Protein AF-A0A2X3LQB6-F1 (afdb_monomer_lite)

InterPro domains:
  IPR000121 PEP-utilising enzyme, C-terminal [PF02896] (3-67)
  IPR015813 Pyruvate/Phosphoenolpyruvate kinase-like domain superfamily [SSF51621] (3-67)
  IPR040442 Pyruvate kinase-like domain superfamily [G3DSA:3.20.20.60] (2-70)
  IPR050499 Phosphoenolpyruvate-dependent sugar PTS enzyme [PTHR46244] (3-67)

Structure (mmCIF, N/CA/C/O backbone):
data_AF-A0A2X3LQB6-F1
#
_entry.id   AF-A0A2X3LQB6-F1
#
loop_
_atom_site.group_PDB
_atom_site.id
_atom_site.type_symbol
_atom_site.label_atom_id
_atom_site.label_alt_id
_atom_site.label_comp_id
_atom_site.label_asym_id
_atom_site.label_entity_id
_atom_site.label_seq_id
_atom_site.pdbx_PDB_ins_code
_atom_site.Cartn_x
_atom_site.Cartn_y
_atom_site.Cartn_z
_atom_site.occupancy
_atom_site.B_iso_or_equiv
_atom_site.auth_seq_id
_atom_site.auth_comp_id
_atom_site.auth_asym_id
_atom_site.auth_atom_id
_atom_site.pdbx_PDB_model_num
ATOM 1 N N . MET A 1 1 ? -3.941 1.506 27.424 1.00 78.62 1 MET A N 1
ATOM 2 C CA . MET A 1 1 ? -4.280 2.394 26.289 1.00 78.62 1 MET A CA 1
ATOM 3 C C . MET A 1 1 ? -3.993 1.672 24.988 1.00 78.62 1 MET A C 1
ATOM 5 O O . MET A 1 1 ? -2.928 1.074 24.874 1.00 78.62 1 MET A O 1
ATOM 9 N N . ILE A 1 2 ? -4.925 1.721 24.038 1.00 82.81 2 ILE A N 1
ATOM 10 C CA . ILE A 1 2 ? -4.701 1.241 22.670 1.00 82.81 2 ILE A CA 1
ATOM 11 C C . ILE A 1 2 ? -3.714 2.208 21.996 1.00 82.81 2 ILE A C 1
ATOM 13 O O . ILE A 1 2 ? -3.912 3.419 22.049 1.00 82.81 2 ILE A O 1
ATOM 17 N N . LYS A 1 3 ? -2.620 1.690 21.426 1.00 93.19 3 LYS A N 1
ATOM 18 C CA . LYS A 1 3 ? -1.594 2.500 20.746 1.00 93.19 3 LYS A CA 1
ATOM 19 C C . LYS A 1 3 ? -1.939 2.664 19.263 1.00 93.19 3 LYS A C 1
ATOM 21 O O . LYS A 1 3 ? -2.407 1.686 18.683 1.00 93.19 3 LYS A O 1
ATOM 26 N N . PRO A 1 4 ? -1.686 3.824 18.634 1.00 95.62 4 PRO A N 1
ATOM 27 C CA . PRO A 1 4 ? -1.852 3.978 17.192 1.00 95.62 4 PRO A CA 1
ATOM 28 C C . PRO A 1 4 ? -0.973 3.005 16.395 1.00 95.62 4 PRO A C 1
ATOM 30 O O . PRO A 1 4 ? 0.169 2.747 16.778 1.00 95.62 4 PRO A O 1
ATOM 33 N N . VAL A 1 5 ? -1.493 2.496 15.279 1.00 96.69 5 VAL A N 1
ATOM 34 C CA . VAL A 1 5 ? -0.779 1.629 14.333 1.00 96.69 5 VAL A CA 1
ATOM 35 C C . VAL A 1 5 ? -0.847 2.257 12.949 1.00 96.69 5 VAL A C 1
ATOM 37 O O . VAL A 1 5 ? -1.930 2.549 12.452 1.00 96.69 5 VAL A O 1
ATOM 40 N N . THR A 1 6 ? 0.301 2.435 12.302 1.00 97.25 6 THR A N 1
ATOM 41 C CA . THR A 1 6 ? 0.359 2.917 10.918 1.00 97.25 6 THR A CA 1
ATOM 42 C C . THR A 1 6 ? 0.598 1.743 9.984 1.00 97.25 6 THR A C 1
ATOM 44 O O . THR A 1 6 ? 1.671 1.141 10.007 1.00 97.25 6 THR A O 1
ATOM 47 N N . LEU A 1 7 ? -0.388 1.427 9.147 1.00 97.12 7 LEU A N 1
ATOM 48 C CA . LEU A 1 7 ? -0.240 0.445 8.081 1.00 97.12 7 LEU A CA 1
ATOM 49 C C . LEU A 1 7 ? 0.151 1.144 6.786 1.00 97.12 7 LEU A C 1
ATOM 51 O O . LEU A 1 7 ? -0.523 2.062 6.321 1.00 97.12 7 LEU A O 1
ATOM 55 N N . ARG A 1 8 ? 1.244 0.680 6.187 1.00 96.75 8 ARG A N 1
ATOM 56 C CA . ARG A 1 8 ? 1.661 1.109 4.857 1.00 96.75 8 ARG A CA 1
ATOM 57 C C . ARG A 1 8 ? 1.002 0.215 3.817 1.00 96.75 8 ARG A C 1
ATOM 59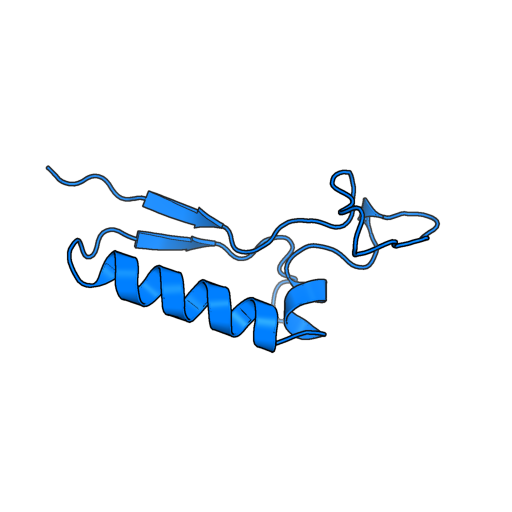 O O . ARG A 1 8 ? 1.011 -1.005 3.964 1.00 96.75 8 ARG A O 1
ATOM 66 N N . THR A 1 9 ? 0.431 0.830 2.790 1.00 95.69 9 THR A N 1
ATOM 67 C CA . THR A 1 9 ? -0.052 0.101 1.609 1.00 95.69 9 THR A CA 1
ATOM 68 C C . THR A 1 9 ? 1.118 -0.541 0.855 1.00 95.69 9 THR A C 1
ATOM 70 O O . THR A 1 9 ? 2.282 -0.298 1.185 1.00 95.69 9 THR A O 1
ATOM 73 N N . LEU A 1 10 ? 0.814 -1.418 -0.103 1.00 94.62 10 LEU A N 1
ATOM 74 C CA . LEU A 1 10 ? 1.791 -2.221 -0.835 1.00 94.62 10 LEU A CA 1
ATOM 75 C C . LEU A 1 10 ? 2.976 -1.374 -1.326 1.00 94.62 10 LEU A C 1
ATOM 77 O O . LEU A 1 10 ? 2.816 -0.427 -2.089 1.00 94.62 10 LEU A O 1
ATOM 81 N N . ASP A 1 11 ? 4.168 -1.758 -0.873 1.00 93.25 11 ASP A N 1
ATOM 82 C CA . ASP A 1 11 ? 5.448 -1.133 -1.203 1.00 93.25 11 ASP A CA 1
ATOM 83 C C . ASP A 1 11 ? 6.404 -2.210 -1.725 1.00 93.25 11 ASP A C 1
ATOM 85 O O . ASP A 1 11 ? 7.183 -2.801 -0.969 1.00 93.25 11 ASP A O 1
ATOM 89 N N . VAL A 1 12 ? 6.262 -2.514 -3.013 1.00 92.50 12 VAL A N 1
ATOM 90 C CA . VAL A 1 12 ? 7.059 -3.497 -3.762 1.00 92.50 12 VAL A CA 1
ATOM 91 C C . VAL A 1 12 ? 7.526 -2.884 -5.080 1.00 92.50 12 VAL A C 1
ATOM 93 O O . VAL A 1 12 ? 7.062 -1.807 -5.450 1.00 92.50 12 VAL A O 1
ATOM 96 N N . GLY A 1 13 ? 8.446 -3.556 -5.774 1.00 88.50 13 GLY A N 1
ATOM 97 C CA . GLY A 1 13 ? 8.864 -3.186 -7.131 1.00 88.50 13 GLY A CA 1
ATOM 98 C C . GLY A 1 13 ? 10.304 -2.687 -7.273 1.00 88.50 13 GLY A C 1
ATOM 99 O O . GLY A 1 13 ? 10.874 -2.905 -8.330 1.00 88.50 13 GLY A O 1
ATOM 100 N N . ALA A 1 14 ? 10.939 -2.112 -6.234 1.00 86.31 14 ALA A N 1
ATOM 101 C CA . ALA A 1 14 ? 12.378 -1.785 -6.316 1.00 86.31 14 ALA A CA 1
ATOM 102 C C . ALA A 1 14 ? 13.266 -2.993 -5.987 1.00 86.31 14 ALA A C 1
ATOM 104 O O . ALA A 1 14 ? 13.651 -3.761 -6.857 1.00 86.31 14 ALA A O 1
ATOM 105 N N . ASP A 1 15 ? 13.573 -3.169 -4.707 1.00 83.56 15 ASP A N 1
ATOM 106 C CA . ASP A 1 15 ? 14.380 -4.254 -4.149 1.00 83.56 15 ASP A CA 1
ATOM 107 C C . ASP A 1 15 ? 13.540 -5.499 -3.819 1.00 83.56 15 ASP A C 1
ATOM 109 O O . ASP A 1 15 ? 14.064 -6.597 -3.649 1.00 83.56 15 ASP A O 1
ATOM 113 N N . LYS A 1 16 ? 12.216 -5.332 -3.736 1.00 81.06 16 LYS A N 1
ATOM 114 C CA . LYS A 1 16 ? 11.251 -6.367 -3.345 1.00 81.06 16 LYS A CA 1
ATOM 115 C C . LYS A 1 16 ? 10.445 -6.819 -4.550 1.00 81.06 16 LYS A C 1
ATOM 117 O O . LYS A 1 16 ? 9.322 -6.355 -4.755 1.00 81.06 16 LYS A O 1
ATOM 122 N N . GLN A 1 17 ? 11.029 -7.698 -5.353 1.00 80.25 17 GLN A N 1
ATOM 123 C CA . GLN A 1 17 ? 10.322 -8.315 -6.470 1.00 80.25 17 GLN A CA 1
ATOM 124 C C . GLN A 1 17 ? 9.505 -9.520 -6.006 1.00 80.25 17 GLN A C 1
ATOM 126 O O . GLN A 1 17 ? 9.944 -10.316 -5.176 1.00 80.25 17 GLN A O 1
ATOM 131 N N . LEU A 1 18 ? 8.295 -9.642 -6.545 1.00 86.12 18 LEU A N 1
ATOM 132 C CA . LEU A 1 18 ? 7.397 -10.756 -6.268 1.00 86.12 18 LEU A CA 1
ATOM 133 C C . LEU A 1 18 ? 7.521 -11.775 -7.409 1.00 86.12 18 LEU A C 1
ATOM 135 O O . LEU A 1 18 ? 7.455 -11.368 -8.567 1.00 86.12 18 LEU A O 1
ATOM 139 N N . PRO A 1 19 ? 7.637 -13.089 -7.136 1.00 87.31 19 PRO A N 1
ATOM 140 C CA . PRO A 1 19 ? 7.806 -14.099 -8.189 1.00 87.31 19 PRO A CA 1
ATOM 141 C C . PRO A 1 19 ? 6.698 -14.103 -9.254 1.00 87.31 19 PRO A C 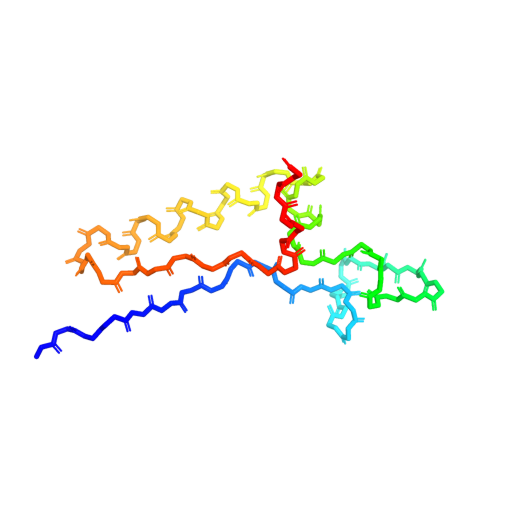1
ATOM 143 O O . PRO A 1 19 ? 6.937 -14.461 -10.401 1.00 87.31 19 PRO A O 1
ATOM 146 N N . TYR A 1 20 ? 5.484 -13.696 -8.875 1.00 86.00 20 TYR A N 1
ATOM 147 C CA . TYR A 1 20 ? 4.315 -13.606 -9.755 1.00 86.00 20 TYR A CA 1
ATOM 148 C C . TYR A 1 20 ? 4.155 -12.238 -10.437 1.00 86.00 20 TYR A C 1
ATOM 150 O O . TYR A 1 20 ? 3.211 -12.041 -11.196 1.00 86.00 20 TYR A O 1
ATOM 158 N N . MET A 1 21 ? 5.052 -11.290 -10.162 1.00 83.19 21 MET A N 1
ATOM 159 C CA . MET A 1 21 ? 5.075 -9.961 -10.768 1.00 83.19 21 MET A CA 1
ATOM 160 C C . MET A 1 21 ? 6.493 -9.668 -11.278 1.00 83.19 21 MET A C 1
ATOM 162 O O . MET A 1 21 ? 7.202 -8.843 -10.695 1.00 83.19 21 MET A O 1
ATOM 166 N N . PRO A 1 22 ? 6.953 -10.382 -12.323 1.00 79.62 22 PRO A N 1
ATOM 167 C CA . PRO A 1 22 ? 8.267 -10.140 -12.897 1.00 79.62 22 PRO A CA 1
ATOM 1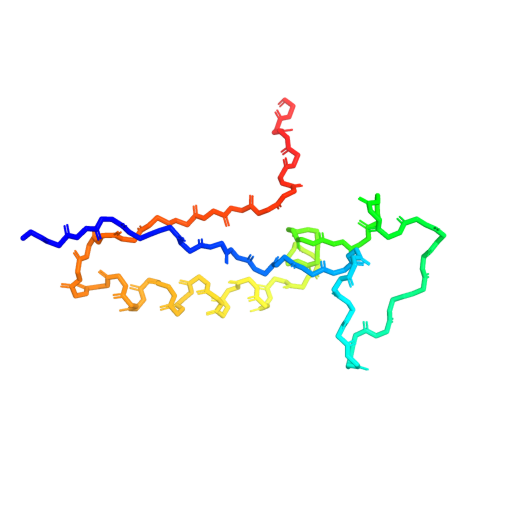68 C C . PRO A 1 22 ? 8.279 -8.763 -13.569 1.00 79.62 22 PRO A C 1
ATOM 170 O O . PRO A 1 22 ? 7.590 -8.535 -14.561 1.00 79.62 22 PRO A O 1
ATOM 173 N N . ILE A 1 23 ? 9.066 -7.844 -13.013 1.00 81.56 23 ILE A N 1
ATOM 174 C CA . ILE A 1 23 ? 9.280 -6.500 -13.553 1.00 81.56 23 ILE A CA 1
ATOM 175 C C . ILE A 1 23 ? 10.740 -6.422 -13.992 1.00 81.56 23 ILE A C 1
ATOM 177 O O . ILE A 1 23 ? 11.646 -6.678 -13.199 1.00 81.56 23 ILE A O 1
ATOM 181 N N . SER A 1 24 ? 10.974 -6.091 -15.260 1.00 86.12 24 SER A N 1
ATOM 182 C CA . SER A 1 24 ? 12.315 -5.856 -15.794 1.00 86.12 24 SER A CA 1
ATOM 183 C C . SER A 1 24 ? 12.427 -4.391 -16.191 1.00 86.12 24 SER A C 1
ATOM 185 O O . SER A 1 24 ? 11.888 -3.971 -17.211 1.00 86.12 24 SER A O 1
ATOM 187 N N . GLU A 1 25 ? 13.089 -3.612 -15.342 1.00 89.81 25 GLU A N 1
ATOM 188 C CA . GLU A 1 25 ? 13.355 -2.190 -15.549 1.00 89.81 25 GLU A CA 1
ATOM 189 C C . GLU A 1 25 ? 14.841 -1.917 -15.320 1.00 89.81 25 GLU A C 1
ATOM 191 O O . GLU A 1 25 ? 15.471 -2.547 -14.470 1.00 89.81 25 GLU A O 1
ATOM 196 N N . GLU A 1 26 ? 15.395 -0.951 -16.055 1.00 92.69 26 GLU A N 1
ATOM 197 C CA . GLU A 1 26 ? 16.796 -0.535 -15.907 1.00 92.69 26 GLU A CA 1
ATOM 198 C C . GLU A 1 26 ? 17.075 0.033 -14.506 1.00 92.69 26 GLU A C 1
ATOM 200 O O . GLU A 1 26 ? 18.116 -0.244 -13.913 1.00 92.69 26 GLU A O 1
ATOM 205 N N . ASN A 1 27 ? 16.122 0.791 -13.947 1.00 91.75 27 ASN A N 1
ATOM 206 C CA . ASN A 1 27 ? 16.206 1.322 -12.588 1.00 91.75 27 ASN A CA 1
ATOM 207 C C . ASN A 1 27 ? 14.884 1.138 -11.815 1.00 91.75 27 ASN A C 1
ATOM 209 O O . ASN A 1 27 ? 14.038 2.039 -11.805 1.00 91.75 27 ASN A O 1
ATOM 213 N N . PRO A 1 28 ? 14.728 0.012 -11.097 1.00 90.50 28 PRO A N 1
ATOM 214 C CA . PRO A 1 28 ? 13.525 -0.288 -10.316 1.00 90.50 28 PRO A CA 1
ATOM 215 C C . PRO A 1 28 ? 13.210 0.731 -9.204 1.00 90.50 28 PRO A C 1
ATOM 217 O O . PRO A 1 28 ? 12.057 0.902 -8.809 1.00 90.50 28 PRO A O 1
ATOM 220 N N . CYS A 1 29 ? 14.213 1.458 -8.694 1.00 90.19 29 CYS A N 1
ATOM 221 C CA . CYS A 1 29 ? 14.002 2.499 -7.679 1.00 90.19 29 CYS A CA 1
ATOM 222 C C . CYS A 1 29 ? 13.248 3.717 -8.228 1.00 90.19 29 CYS A C 1
ATOM 224 O O . CYS A 1 29 ? 12.615 4.444 -7.464 1.00 90.19 29 CYS A O 1
ATOM 226 N N . LEU A 1 30 ? 13.314 3.944 -9.541 1.00 91.31 30 LEU A N 1
ATOM 227 C CA . LEU A 1 30 ? 12.624 5.036 -10.226 1.00 91.31 30 LEU A CA 1
ATOM 228 C C . LEU A 1 30 ? 11.430 4.559 -11.058 1.00 91.31 30 LEU A C 1
ATOM 230 O O . LEU A 1 30 ? 10.726 5.401 -11.616 1.00 91.31 30 LEU A O 1
ATOM 234 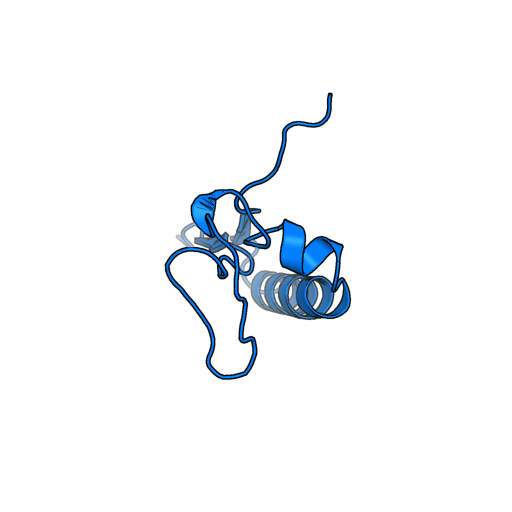N N . GLY A 1 31 ? 11.191 3.251 -11.114 1.00 89.75 31 GLY A N 1
ATOM 235 C CA . GLY A 1 31 ? 10.236 2.621 -12.015 1.00 89.75 31 GLY A CA 1
ATOM 236 C C . GLY A 1 31 ? 8.864 2.328 -11.407 1.00 89.75 31 GLY A C 1
ATOM 237 O O . GLY A 1 31 ? 8.293 3.132 -10.652 1.00 89.75 31 GLY A O 1
ATOM 238 N N . TRP A 1 32 ? 8.308 1.178 -11.771 1.00 91.75 32 TRP A N 1
ATOM 239 C CA . TRP A 1 32 ? 6.959 0.743 -11.428 1.00 91.75 32 TRP A CA 1
ATOM 240 C C . TRP A 1 32 ? 6.907 0.104 -10.033 1.00 91.75 32 TRP A C 1
ATOM 242 O O . TRP A 1 32 ? 7.000 -1.110 -9.857 1.00 91.75 32 TRP A O 1
ATOM 252 N N . ARG A 1 33 ? 6.781 0.953 -9.005 1.00 92.94 33 ARG A N 1
ATOM 253 C CA . ARG A 1 33 ? 6.821 0.560 -7.585 1.00 92.94 33 ARG A CA 1
ATOM 254 C C . ARG A 1 33 ? 5.802 1.291 -6.713 1.00 92.94 33 ARG A C 1
ATOM 256 O O . ARG A 1 33 ? 5.248 2.321 -7.105 1.00 92.94 33 ARG A O 1
ATOM 263 N N . GLY A 1 34 ? 5.599 0.773 -5.503 1.00 92.94 34 GLY A N 1
ATOM 264 C CA . GLY A 1 34 ? 4.829 1.434 -4.447 1.00 92.94 34 GLY A CA 1
ATOM 265 C C . GLY A 1 34 ? 3.424 1.835 -4.894 1.00 92.94 34 GLY A C 1
ATOM 266 O O . GLY A 1 34 ? 2.705 1.039 -5.500 1.00 92.94 34 GLY A O 1
ATOM 267 N N . ILE A 1 35 ? 3.042 3.094 -4.643 1.00 93.94 35 ILE A N 1
ATOM 268 C CA . ILE A 1 35 ? 1.709 3.601 -5.003 1.00 93.94 35 ILE A CA 1
ATOM 269 C C . ILE A 1 35 ? 1.425 3.533 -6.509 1.00 93.94 35 ILE A C 1
ATOM 271 O O . ILE A 1 35 ? 0.267 3.383 -6.886 1.00 93.94 35 ILE A O 1
ATOM 275 N N . ARG A 1 36 ? 2.448 3.589 -7.374 1.00 93.25 36 ARG A N 1
ATOM 276 C CA . ARG A 1 36 ? 2.274 3.571 -8.839 1.00 93.25 36 ARG A CA 1
ATOM 277 C C . ARG A 1 36 ? 1.650 2.256 -9.298 1.00 93.25 36 ARG A C 1
ATOM 279 O O . ARG A 1 36 ? 0.676 2.288 -10.038 1.00 93.25 36 ARG A O 1
ATOM 286 N N . ILE A 1 37 ? 2.109 1.130 -8.740 1.00 92.62 37 ILE A N 1
ATOM 287 C CA . ILE A 1 37 ? 1.502 -0.188 -8.981 1.00 92.62 37 ILE A CA 1
ATOM 288 C C . ILE A 1 37 ? 0.011 -0.156 -8.641 1.00 92.62 37 ILE A C 1
ATOM 290 O O . ILE A 1 37 ? -0.821 -0.590 -9.426 1.00 92.62 37 ILE A O 1
ATOM 294 N N . THR A 1 38 ? -0.338 0.378 -7.473 1.00 93.38 38 THR A N 1
ATOM 295 C CA . THR A 1 38 ? -1.725 0.387 -6.994 1.00 93.38 38 THR A CA 1
ATOM 296 C C . THR A 1 38 ? -2.615 1.436 -7.669 1.00 93.38 38 THR A C 1
ATOM 298 O O . THR A 1 38 ? -3.833 1.342 -7.562 1.00 93.38 38 THR A O 1
ATOM 301 N N . LEU A 1 39 ? -2.031 2.428 -8.349 1.00 92.50 39 LEU A N 1
ATOM 302 C CA . LEU A 1 39 ? -2.762 3.373 -9.198 1.00 92.50 39 LEU A CA 1
ATOM 303 C C . LEU A 1 39 ? -3.059 2.763 -10.570 1.00 92.50 39 LEU A C 1
ATOM 305 O O . LEU A 1 39 ? -4.156 2.963 -11.085 1.00 92.50 39 LEU A O 1
ATOM 309 N N . ASP A 1 40 ? -2.124 1.984 -11.115 1.00 93.12 40 ASP A N 1
ATOM 310 C CA . ASP A 1 40 ? -2.321 1.256 -12.372 1.00 93.12 40 ASP A CA 1
ATOM 311 C C . ASP A 1 40 ? -3.214 0.013 -12.193 1.00 93.12 40 ASP A C 1
ATOM 313 O O . ASP A 1 40 ? -3.954 -0.354 -13.102 1.00 93.12 40 ASP A O 1
ATOM 317 N N . GLN A 1 41 ? -3.174 -0.617 -11.012 1.00 93.12 41 GLN A N 1
ATOM 318 C CA . GLN A 1 41 ? -3.987 -1.776 -10.613 1.00 93.12 41 GLN A CA 1
ATOM 319 C C . GLN A 1 41 ? -4.838 -1.440 -9.371 1.00 93.12 41 GLN A C 1
ATOM 321 O O . GLN A 1 41 ? -4.519 -1.850 -8.242 1.00 93.12 41 GLN A O 1
ATOM 326 N N . PRO A 1 42 ? -5.919 -0.652 -9.536 1.00 95.56 42 PRO A N 1
ATOM 327 C CA . PRO A 1 42 ? -6.718 -0.128 -8.427 1.00 95.56 42 PRO A CA 1
ATOM 328 C C . PRO A 1 42 ? -7.410 -1.212 -7.591 1.00 95.56 42 PRO A C 1
ATOM 330 O O . PRO A 1 42 ? -7.722 -0.988 -6.419 1.00 95.56 42 PRO A O 1
ATOM 333 N N . GLU A 1 43 ? -7.636 -2.406 -8.134 1.00 96.94 43 GLU A N 1
ATOM 334 C CA . GLU A 1 43 ? -8.189 -3.539 -7.397 1.00 96.94 43 GLU A CA 1
ATOM 335 C C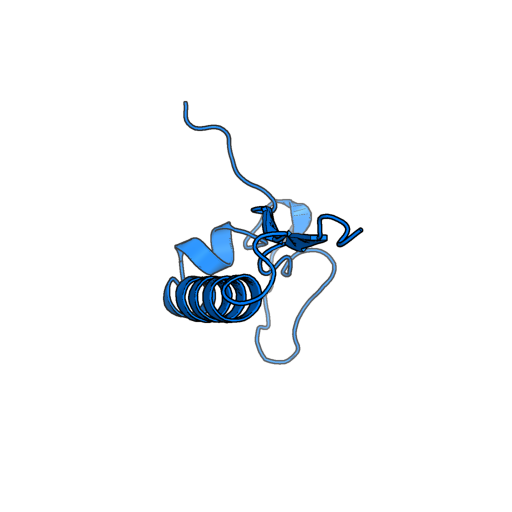 . GLU A 1 43 ? -7.302 -3.948 -6.211 1.00 96.94 43 GLU A C 1
ATOM 337 O O . GLU A 1 43 ? -7.820 -4.203 -5.118 1.00 96.94 43 GLU A O 1
ATOM 342 N N . ILE A 1 44 ? -5.975 -3.913 -6.377 1.00 94.44 44 ILE A N 1
ATOM 343 C CA . ILE A 1 44 ? -5.007 -4.214 -5.313 1.00 94.44 44 ILE A CA 1
ATOM 344 C C . ILE A 1 44 ? -5.104 -3.171 -4.195 1.00 94.44 44 ILE A C 1
ATOM 346 O O . ILE A 1 44 ? -5.050 -3.514 -3.007 1.00 94.44 44 ILE A O 1
ATOM 350 N N . PHE A 1 45 ? -5.281 -1.898 -4.561 1.00 95.69 45 PHE A N 1
ATOM 351 C CA . PHE A 1 45 ? -5.469 -0.808 -3.606 1.00 95.69 45 PHE A CA 1
ATOM 352 C C . PHE A 1 45 ? -6.758 -0.983 -2.801 1.00 95.69 45 PHE A C 1
ATOM 354 O O . PHE A 1 45 ? -6.756 -0.933 -1.569 1.00 95.69 45 PHE A O 1
ATOM 361 N N . LEU A 1 46 ? -7.868 -1.237 -3.498 1.00 97.62 46 LEU A N 1
ATOM 362 C CA . LEU A 1 46 ? -9.191 -1.362 -2.895 1.00 97.62 46 LEU A CA 1
ATOM 363 C C . LEU A 1 46 ? -9.269 -2.538 -1.922 1.00 97.62 46 LEU A C 1
ATOM 365 O O . LEU A 1 46 ? -9.890 -2.406 -0.865 1.00 97.62 46 LEU A O 1
ATOM 369 N N . ILE A 1 47 ? -8.639 -3.672 -2.244 1.00 97.81 47 ILE A N 1
ATOM 370 C CA . ILE A 1 47 ? -8.567 -4.829 -1.342 1.00 97.81 47 ILE A CA 1
ATOM 371 C C . ILE A 1 47 ? -7.875 -4.438 -0.031 1.00 97.81 47 ILE A C 1
ATOM 373 O O . ILE A 1 47 ? -8.417 -4.698 1.046 1.00 97.81 47 ILE A O 1
ATOM 377 N N . GLN A 1 48 ? -6.727 -3.762 -0.110 1.00 97.44 48 GLN A N 1
ATOM 378 C CA . GLN A 1 48 ? -5.979 -3.328 1.070 1.00 97.44 48 GLN A CA 1
ATOM 379 C C . GLN A 1 48 ? -6.762 -2.323 1.909 1.00 97.44 48 GLN A C 1
ATOM 381 O O . GLN A 1 48 ? -6.950 -2.546 3.103 1.00 97.44 48 GLN A O 1
ATOM 386 N N . VAL A 1 49 ? -7.278 -1.253 1.299 1.00 97.19 49 VAL A N 1
ATOM 387 C CA . VAL A 1 49 ? -8.014 -0.210 2.027 1.00 97.19 49 VAL A CA 1
ATOM 388 C C . VAL A 1 49 ? -9.258 -0.793 2.698 1.00 97.19 49 VAL A C 1
ATOM 390 O O . VAL A 1 49 ? -9.492 -0.538 3.877 1.00 97.19 49 VAL A O 1
ATOM 393 N N . ARG A 1 50 ? -10.027 -1.649 2.010 1.00 98.00 50 ARG A N 1
ATOM 394 C CA . ARG A 1 50 ? -11.194 -2.320 2.613 1.00 98.00 50 ARG A CA 1
ATOM 395 C C . ARG A 1 50 ? -10.801 -3.190 3.806 1.00 98.00 50 ARG A C 1
ATOM 397 O O . ARG A 1 50 ? -11.502 -3.173 4.816 1.00 98.00 50 ARG A O 1
ATOM 404 N N . ALA A 1 51 ? -9.701 -3.936 3.711 1.00 97.69 51 ALA A N 1
ATOM 405 C CA . ALA A 1 51 ? -9.206 -4.753 4.817 1.00 97.69 51 ALA A CA 1
ATOM 406 C C . ALA A 1 51 ? -8.764 -3.891 6.012 1.00 97.69 51 ALA A C 1
ATOM 408 O O . ALA A 1 51 ? -9.149 -4.175 7.146 1.00 97.69 51 ALA A O 1
ATOM 409 N N . MET A 1 52 ? -8.034 -2.801 5.759 1.00 97.44 52 MET A N 1
ATOM 410 C CA . MET A 1 52 ? -7.593 -1.857 6.791 1.00 97.44 52 MET A CA 1
ATOM 411 C C . MET A 1 52 ? -8.778 -1.182 7.491 1.00 97.44 52 MET A C 1
ATOM 413 O O . MET A 1 52 ? -8.795 -1.096 8.715 1.00 97.44 52 MET A O 1
ATOM 417 N N . LEU A 1 53 ? -9.806 -0.767 6.742 1.00 97.50 53 LEU A N 1
ATOM 418 C CA . LEU A 1 53 ? -11.025 -0.182 7.311 1.00 97.50 53 LEU A CA 1
ATOM 419 C C . LEU A 1 53 ? -11.783 -1.177 8.197 1.00 97.50 53 LEU A C 1
ATOM 421 O O . LEU A 1 53 ? -12.216 -0.814 9.288 1.00 97.50 53 LEU A O 1
ATOM 425 N N . ARG A 1 54 ? -11.902 -2.442 7.769 1.00 97.00 54 ARG A N 1
ATOM 426 C CA . ARG A 1 54 ? -12.507 -3.504 8.593 1.00 97.00 54 ARG A CA 1
ATOM 427 C C . ARG A 1 54 ? -11.720 -3.740 9.880 1.00 97.00 54 ARG A C 1
ATOM 429 O O . ARG A 1 54 ? -12.330 -3.869 10.934 1.00 97.00 54 ARG A O 1
ATOM 436 N N . ALA A 1 55 ? -10.389 -3.758 9.809 1.00 95.25 55 ALA A N 1
ATOM 437 C CA . ALA A 1 55 ? -9.535 -3.908 10.986 1.00 95.25 55 ALA A CA 1
ATOM 438 C C . ALA A 1 55 ? -9.653 -2.711 11.947 1.00 95.25 55 ALA A C 1
ATOM 440 O O . ALA A 1 55 ? -9.685 -2.897 13.160 1.00 95.25 55 ALA A O 1
ATOM 441 N N . ASN A 1 56 ? -9.774 -1.492 11.412 1.00 96.19 56 ASN A N 1
ATOM 442 C CA . ASN A 1 56 ? -9.910 -0.276 12.212 1.00 96.19 56 ASN A CA 1
ATOM 443 C C . ASN A 1 56 ? -11.269 -0.160 12.922 1.00 96.19 56 ASN A C 1
ATOM 445 O O . ASN A 1 56 ? -11.377 0.570 13.902 1.00 96.19 56 ASN A O 1
ATOM 449 N N . ALA A 1 57 ? -12.307 -0.856 12.449 1.00 95.75 57 ALA A N 1
ATOM 450 C CA . ALA A 1 57 ? -13.674 -0.688 12.944 1.00 95.75 57 ALA A CA 1
ATOM 451 C C . ALA A 1 57 ? -13.829 -0.951 14.455 1.00 95.75 57 ALA A C 1
ATOM 453 O O . ALA A 1 57 ? -14.675 -0.335 15.095 1.00 95.75 57 ALA A O 1
ATOM 454 N N . ALA A 1 58 ? -13.013 -1.840 15.029 1.00 90.81 58 ALA A N 1
ATOM 455 C CA . ALA A 1 58 ? -13.073 -2.184 16.450 1.00 90.81 58 ALA A CA 1
ATOM 456 C C . ALA A 1 58 ? -12.198 -1.289 17.344 1.00 90.81 58 ALA A C 1
ATOM 458 O O . ALA A 1 58 ? -12.475 -1.150 18.533 1.00 90.81 58 ALA A O 1
ATOM 459 N N . THR A 1 59 ? -11.120 -0.717 16.802 1.00 92.62 59 THR A N 1
ATOM 460 C CA . THR A 1 59 ? -10.056 -0.087 17.600 1.00 92.62 59 THR A CA 1
ATOM 461 C C . THR A 1 59 ? -9.879 1.403 17.337 1.00 92.62 59 THR A C 1
ATOM 463 O O . THR A 1 59 ? -9.357 2.097 18.208 1.00 92.62 59 THR A O 1
ATOM 466 N N . GLY A 1 60 ? -10.271 1.905 16.162 1.00 94.56 60 GLY A N 1
ATOM 467 C CA . GLY A 1 60 ? -10.164 3.319 15.788 1.00 94.56 60 GLY A CA 1
ATOM 468 C C . GLY A 1 60 ? -8.741 3.892 15.837 1.00 94.56 60 GLY A C 1
ATOM 469 O O . GLY A 1 60 ? -8.574 5.105 15.907 1.00 94.56 60 GLY A O 1
ATOM 470 N N . ASN A 1 61 ? -7.712 3.042 15.856 1.00 96.12 61 ASN A N 1
ATOM 471 C CA . ASN A 1 61 ? -6.319 3.414 16.112 1.00 96.12 61 ASN A CA 1
ATOM 472 C C . ASN A 1 61 ? -5.419 3.294 14.870 1.00 96.12 61 ASN A C 1
ATOM 474 O O . ASN A 1 61 ? -4.196 3.313 15.010 1.00 96.12 61 ASN A O 1
ATOM 478 N N . LEU A 1 62 ? -5.993 3.113 13.680 1.00 97.19 62 LEU A N 1
ATOM 479 C CA . LEU A 1 62 ? -5.250 2.809 12.460 1.00 97.19 62 LEU A CA 1
ATOM 480 C C . LEU A 1 62 ? -5.041 4.053 11.588 1.00 97.19 62 LEU A C 1
ATOM 482 O O . LEU A 1 62 ? -5.997 4.719 11.202 1.00 97.19 62 LEU A O 1
ATOM 486 N N . ASN A 1 63 ? -3.788 4.305 11.210 1.00 97.06 63 ASN A N 1
ATOM 487 C CA . ASN A 1 63 ? -3.400 5.273 10.185 1.00 97.06 63 ASN A CA 1
ATOM 488 C C . ASN A 1 63 ? -2.985 4.538 8.906 1.00 97.06 63 ASN A C 1
ATOM 490 O O . ASN A 1 63 ? -2.353 3.482 8.978 1.00 97.06 63 ASN A O 1
ATOM 494 N N . ILE A 1 64 ? -3.287 5.109 7.740 1.00 96.38 64 ILE A N 1
ATOM 495 C CA . ILE A 1 64 ? -2.869 4.563 6.441 1.00 96.38 64 ILE A CA 1
ATOM 496 C C . ILE A 1 64 ? -1.737 5.424 5.877 1.00 96.38 64 ILE A C 1
ATOM 498 O O . ILE A 1 64 ? -1.858 6.644 5.803 1.00 96.38 64 ILE A O 1
ATOM 502 N N . LEU A 1 65 ? -0.647 4.779 5.461 1.00 96.88 65 LEU A N 1
ATOM 503 C CA . LEU A 1 65 ? 0.499 5.402 4.802 1.00 96.88 65 LEU A CA 1
ATOM 504 C C . LEU A 1 65 ? 0.580 4.953 3.337 1.00 96.88 65 LEU A C 1
ATOM 506 O O . LEU A 1 65 ? 0.561 3.756 3.033 1.00 96.88 65 LEU A O 1
ATOM 510 N N . LEU A 1 66 ? 0.711 5.920 2.432 1.00 94.56 66 LEU A N 1
ATOM 511 C CA . LEU A 1 66 ? 0.924 5.691 1.004 1.00 94.56 66 LEU A CA 1
ATOM 512 C C . LEU A 1 66 ? 2.429 5.815 0.686 1.00 94.56 66 LEU A C 1
ATOM 514 O O . LEU A 1 66 ? 2.999 6.879 0.939 1.00 94.56 66 LEU A O 1
ATOM 518 N N . PRO A 1 67 ? 3.098 4.757 0.191 1.00 93.00 67 PRO A N 1
ATOM 519 C CA . PRO A 1 67 ? 4.512 4.805 -0.180 1.00 93.00 67 PRO A CA 1
ATOM 520 C C . PRO A 1 67 ? 4.716 5.557 -1.499 1.00 93.00 67 PRO A C 1
ATOM 522 O O . PRO A 1 67 ? 3.860 5.509 -2.372 1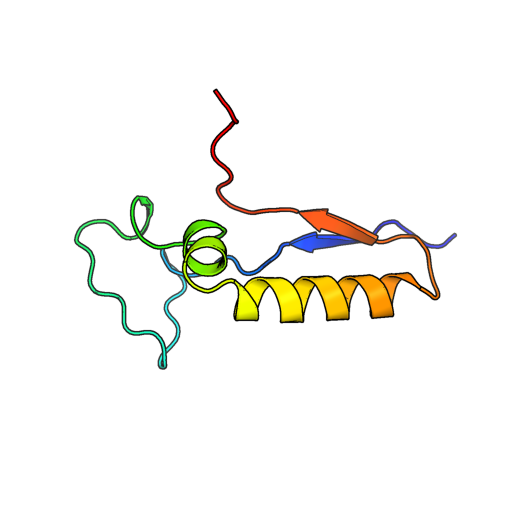.00 93.00 67 PRO A O 1
ATOM 525 N N . ASP A 1 68 ? 5.862 6.218 -1.673 1.00 87.31 68 ASP A N 1
ATOM 526 C CA . ASP A 1 68 ? 6.288 6.832 -2.947 1.00 87.31 68 ASP A CA 1
ATOM 527 C C . ASP A 1 68 ? 5.291 7.820 -3.585 1.00 87.31 68 ASP A C 1
ATOM 529 O O . ASP A 1 68 ? 5.323 8.069 -4.793 1.00 87.31 68 ASP A O 1
ATOM 533 N N . GLY A 1 69 ? 4.397 8.396 -2.775 1.00 74.69 69 GLY A N 1
ATOM 534 C CA . GLY A 1 69 ? 3.462 9.422 -3.217 1.00 74.69 69 GLY A CA 1
ATOM 535 C C . GLY A 1 69 ? 4.206 10.638 -3.760 1.00 74.69 69 GLY A C 1
ATOM 536 O O . GLY A 1 69 ? 4.978 11.276 -3.045 1.00 74.69 69 GLY A O 1
ATOM 537 N N . HIS A 1 70 ? 3.955 10.987 -5.020 1.00 66.19 70 HIS A N 1
ATOM 538 C CA . HIS A 1 70 ? 4.366 12.285 -5.542 1.00 66.19 70 HIS A CA 1
ATOM 539 C C . HIS A 1 70 ? 3.465 13.361 -4.921 1.00 66.19 70 HIS A C 1
ATOM 541 O O . HIS A 1 70 ? 2.249 13.176 -4.842 1.00 66.19 70 HIS A O 1
ATOM 547 N N . LYS A 1 71 ? 4.031 14.495 -4.484 1.00 57.22 71 LYS A N 1
ATOM 548 C CA . LYS A 1 71 ? 3.208 15.622 -4.018 1.00 57.22 71 LYS A CA 1
ATOM 549 C C . LYS A 1 71 ? 2.259 16.053 -5.146 1.00 57.22 71 LYS A C 1
ATOM 551 O O . LYS A 1 71 ? 2.729 16.187 -6.278 1.00 57.22 71 LYS A O 1
ATOM 556 N N . PRO A 1 72 ? 0.961 16.281 -4.892 1.00 55.22 72 PRO A N 1
ATOM 557 C CA . PRO A 1 72 ? 0.148 16.991 -5.872 1.00 55.22 72 PRO A CA 1
ATOM 558 C C . PRO A 1 72 ? 0.837 18.332 -6.172 1.00 55.22 72 PRO A C 1
ATOM 560 O O . PRO A 1 72 ? 1.365 18.963 -5.251 1.00 55.22 72 PRO A O 1
ATOM 563 N N . ARG A 1 73 ? 0.942 18.683 -7.460 1.00 53.00 73 ARG A N 1
ATOM 564 C CA . ARG A 1 73 ? 1.461 19.995 -7.870 1.00 53.00 73 ARG A CA 1
ATOM 565 C C . ARG A 1 73 ? 0.524 21.096 -7.399 1.00 53.00 73 ARG A C 1
ATOM 567 O O . ARG A 1 73 ? -0.699 20.833 -7.384 1.00 53.00 73 ARG A O 1
#

pLDDT: mean 90.13, std 9.5, range [53.0, 98.0]

Sequence (73 aa):
MIKPVTLRTLDVGADKQLPYMPISEENPCLGWRGIRITLDQPEIFLIQVRAMLRANAATGNLNILLPDGHKPR

Radius of gyration: 14.3 Å; chains: 1; bounding box: 30×34×42 Å

Secondary structure (DSSP, 8-state):
-PPPEEEEPP--SSS--BTTB----S-TTTSS-THHHHHHSHHHHHHHHHHHHHHHTTT--EEEE-TTPPPP-

Organism: Escherichia coli (NCBI:txid562)

Foldseek 3Di:
DDAADEDEAFWAFAPHDDPVHDDDDPHSVPDCGFVNVCVVVVVSVVVVVVVQVVVCPVPVRYHYHGPPDDPDD